Protein AF-A0A3Q3JI58-F1 (afdb_monomer)

Secondary structure (DSSP, 8-state):
----TTSTTTTPPBTTTGGG-SS--B-TTSSBBTTT--BGGGB-----TTTHHHHHHTTTTSTTHHHHHHHHHS--------PPS--------BS-----S-HHHHHHHHHHS-GGG--BTTSHHHHHHHHHHHHS--HHHHHHHHTT--

InterPro domains:
  IPR010442 PET domain [PF06297] (85-145)
  IPR010442 PET domain [PS51303] (75-150)
  IPR047120 Prickle/Espinas/Testin [PTHR24211] (2-141)

Foldseek 3Di:
DDDDCQCQQFAFAFQVCGVQARGAGQDPPDQAGPRPRHGPVRTPGDDDPPVVVVVVVVCCPDPCVVVVVCCVVVDDPPVPDDDDDDDPPPPFDFPDFPPDPDVVVRVVVLVPDDPCLRRTPPGNNVVVVVVVVVVPDPPVVVVVVVVVVD

Structure (mmCIF, N/CA/C/O backbone):
data_AF-A0A3Q3JI58-F1
#
_entry.id   AF-A0A3Q3JI58-F1
#
loop_
_atom_site.group_PDB
_atom_site.id
_atom_site.type_symbol
_atom_site.label_atom_id
_atom_site.label_alt_id
_atom_site.label_comp_id
_atom_site.label_asym_id
_atom_site.label_entity_id
_atom_site.label_seq_id
_atom_site.pdbx_PDB_ins_code
_atom_site.Cartn_x
_atom_site.Cartn_y
_atom_site.Cartn_z
_atom_site.occupancy
_atom_site.B_iso_or_equiv
_atom_site.auth_seq_id
_atom_site.auth_comp_id
_atom_site.auth_asym_id
_atom_site.auth_atom_id
_atom_site.pdbx_PDB_model_num
ATOM 1 N N . GLN A 1 1 ? -7.337 -28.918 21.353 1.00 45.66 1 GLN A N 1
ATOM 2 C CA . GLN A 1 1 ? -8.508 -28.111 20.953 1.00 45.66 1 GLN A CA 1
ATOM 3 C C . GLN A 1 1 ? -8.074 -27.315 19.731 1.00 45.66 1 GLN A C 1
ATOM 5 O O . GLN A 1 1 ? -7.066 -26.631 19.831 1.00 45.66 1 GLN A O 1
ATOM 10 N N . MET A 1 2 ? -8.689 -27.520 18.561 1.00 48.88 2 MET A N 1
ATOM 11 C CA . MET A 1 2 ? -8.368 -26.714 17.377 1.00 48.88 2 MET A CA 1
ATOM 12 C C . MET A 1 2 ? -9.199 -25.441 17.458 1.00 48.88 2 MET A C 1
ATOM 14 O O . MET A 1 2 ? -10.417 -25.516 17.338 1.00 48.88 2 MET A O 1
ATOM 18 N N . THR A 1 3 ? -8.541 -24.317 17.714 1.00 52.19 3 THR A N 1
ATOM 19 C CA . THR A 1 3 ? -9.146 -22.994 17.615 1.00 52.19 3 THR A CA 1
ATOM 20 C C . THR A 1 3 ? -9.308 -22.659 16.132 1.00 52.19 3 THR A C 1
ATOM 22 O O . THR A 1 3 ? -8.345 -22.618 15.366 1.00 52.19 3 THR A O 1
ATOM 25 N N . LEU A 1 4 ? -10.549 -22.516 15.692 1.00 56.12 4 LEU A N 1
ATOM 26 C CA . LEU A 1 4 ? -10.932 -22.010 14.389 1.00 56.12 4 LEU A CA 1
ATOM 27 C C . LEU A 1 4 ? -10.460 -20.552 14.266 1.00 56.12 4 LEU A C 1
ATOM 29 O O . LEU A 1 4 ? -10.591 -19.763 15.190 1.00 56.12 4 LEU A O 1
ATOM 33 N N . GLY A 1 5 ? -9.961 -20.133 13.102 1.00 57.72 5 GLY A N 1
ATOM 34 C CA . GLY A 1 5 ? -9.358 -18.796 12.934 1.00 57.72 5 GLY A CA 1
ATOM 35 C C . GLY A 1 5 ? -10.259 -17.582 13.248 1.00 57.72 5 GLY A C 1
ATOM 36 O O . GLY A 1 5 ? -9.772 -16.457 13.230 1.00 57.72 5 GLY A O 1
ATOM 37 N N . HIS A 1 6 ? -11.553 -17.776 13.534 1.00 58.56 6 HIS A N 1
ATOM 38 C CA . HIS A 1 6 ? -12.481 -16.713 13.941 1.00 58.56 6 HIS A CA 1
ATOM 39 C C . HIS A 1 6 ? -12.452 -16.391 15.442 1.00 58.56 6 HIS A C 1
ATOM 41 O O . HIS A 1 6 ? -12.964 -15.344 15.830 1.00 58.56 6 HIS A O 1
ATOM 47 N N . GLU A 1 7 ? -11.853 -17.241 16.282 1.00 63.66 7 GLU A N 1
ATOM 48 C CA . GLU A 1 7 ? -11.633 -16.924 17.702 1.00 63.66 7 GLU A CA 1
ATOM 49 C C . GLU A 1 7 ? -10.301 -16.197 17.950 1.00 63.66 7 GLU A C 1
ATOM 51 O O . GLU A 1 7 ? -9.992 -15.795 19.072 1.00 63.66 7 GLU A O 1
ATOM 56 N N . PHE A 1 8 ? -9.539 -15.946 16.880 1.00 68.56 8 PHE A N 1
ATOM 57 C CA . PHE A 1 8 ? -8.289 -15.206 16.940 1.00 68.56 8 PHE A CA 1
ATOM 58 C C . PHE A 1 8 ? -8.524 -13.757 17.385 1.00 68.56 8 PHE A C 1
ATOM 60 O O . PHE A 1 8 ? -9.128 -12.950 16.672 1.00 68.56 8 PHE A O 1
ATOM 67 N N . GLY A 1 9 ? -8.028 -13.431 18.579 1.00 72.12 9 GLY A N 1
ATOM 68 C CA . GLY A 1 9 ? -8.183 -12.109 19.177 1.00 72.12 9 GLY A CA 1
ATOM 69 C C . GLY A 1 9 ? -9.590 -11.798 19.677 1.00 72.12 9 GLY A C 1
ATOM 70 O O . GLY A 1 9 ? -9.863 -10.630 19.943 1.00 72.12 9 GLY A O 1
ATOM 71 N N . ALA A 1 10 ? -10.481 -12.792 19.784 1.00 82.69 10 ALA A N 1
ATOM 72 C CA . ALA A 1 10 ? -11.846 -12.576 20.248 1.00 82.69 10 ALA A CA 1
ATOM 73 C C . ALA A 1 10 ? -11.864 -11.893 21.629 1.00 82.69 10 ALA A C 1
ATOM 75 O O . ALA A 1 10 ? -11.158 -12.306 22.546 1.00 82.69 10 ALA A O 1
ATOM 76 N N . GLY A 1 11 ? -12.652 -10.826 21.767 1.00 85.69 11 GLY A N 1
ATOM 77 C CA . GLY A 1 11 ? -12.742 -10.032 22.995 1.00 85.69 11 GLY A CA 1
ATOM 78 C C . GLY A 1 11 ? -11.705 -8.910 23.135 1.00 85.69 11 GLY A C 1
ATOM 79 O O . GLY A 1 11 ? -11.797 -8.132 24.080 1.00 85.69 11 GLY A O 1
ATOM 80 N N . ALA A 1 12 ? -10.759 -8.749 22.199 1.00 88.44 12 ALA A N 1
ATOM 81 C CA . ALA A 1 12 ? -9.760 -7.678 22.281 1.00 88.44 12 ALA A CA 1
ATOM 82 C C . ALA A 1 12 ? -10.390 -6.277 22.206 1.00 88.44 12 ALA A C 1
ATOM 84 O O . ALA A 1 12 ? -11.233 -5.999 21.344 1.00 88.44 12 ALA A O 1
ATOM 85 N N . ALA A 1 13 ? -9.951 -5.370 23.080 1.00 90.06 13 ALA A N 1
ATOM 86 C CA . ALA A 1 13 ? -10.490 -4.018 23.157 1.00 90.06 13 ALA A CA 1
ATOM 87 C C . ALA A 1 13 ? -10.203 -3.227 21.874 1.00 90.06 13 ALA A C 1
ATOM 89 O O . ALA A 1 13 ? -9.110 -3.290 21.307 1.00 90.06 13 ALA A O 1
ATOM 90 N N . CYS A 1 14 ? -11.192 -2.460 21.417 1.00 92.62 14 CYS A N 1
ATOM 91 C CA . CYS A 1 14 ? -11.012 -1.580 20.272 1.00 92.62 14 CYS A CA 1
ATOM 92 C C . CYS A 1 14 ? -10.317 -0.288 20.711 1.00 92.62 14 CYS A C 1
ATOM 94 O O . CYS A 1 14 ? -10.868 0.486 21.492 1.00 92.62 14 CYS A O 1
ATOM 96 N N . LEU A 1 15 ? -9.154 0.007 20.140 1.00 91.06 15 LEU A N 1
ATOM 97 C CA . LEU A 1 15 ? -8.391 1.224 20.419 1.00 91.06 15 LEU A CA 1
ATOM 98 C C . LEU A 1 15 ? -9.084 2.483 19.870 1.00 91.06 15 LEU A C 1
ATOM 100 O O . LEU A 1 15 ? -8.872 3.586 20.374 1.00 91.06 15 LEU A O 1
ATOM 104 N N . LYS A 1 16 ? -9.942 2.322 18.852 1.00 89.94 16 LYS A N 1
ATOM 105 C CA . LYS A 1 16 ? -10.690 3.418 18.215 1.00 89.94 16 LYS A CA 1
ATOM 106 C C . LYS A 1 16 ? -12.053 3.665 18.855 1.00 89.94 16 LYS A C 1
ATOM 108 O O . LYS A 1 16 ? -12.430 4.809 19.095 1.00 89.94 16 LYS A O 1
ATOM 113 N N . CYS A 1 17 ? -12.801 2.592 19.099 1.00 89.56 17 CYS A N 1
ATOM 114 C CA . CYS A 1 17 ? -14.176 2.664 19.585 1.00 89.56 17 CYS A CA 1
ATOM 115 C C . CYS A 1 17 ? -14.281 2.621 21.111 1.00 89.56 17 CYS A C 1
ATOM 117 O O . CYS A 1 17 ? -15.324 3.029 21.623 1.00 89.56 17 CYS A O 1
ATOM 119 N N . LYS A 1 18 ? -13.226 2.172 21.810 1.00 83.31 18 LYS A N 1
ATOM 120 C CA . LYS A 1 18 ? -13.185 1.997 23.268 1.00 83.31 18 LYS A CA 1
ATOM 121 C C . LYS A 1 18 ? -14.460 1.288 23.743 1.00 83.31 18 LYS A C 1
ATOM 123 O O . LYS A 1 18 ? -14.735 0.186 23.279 1.00 83.31 18 LYS A O 1
ATOM 128 N N . ASP A 1 19 ? -15.287 1.969 24.529 1.00 83.94 19 ASP A N 1
ATOM 129 C CA . ASP A 1 19 ? -16.505 1.432 25.148 1.00 83.94 19 ASP A CA 1
ATOM 130 C C . ASP A 1 19 ? -17.655 1.166 24.161 1.00 83.94 19 ASP A C 1
ATOM 132 O O . ASP A 1 19 ? -18.621 0.492 24.501 1.00 83.94 19 ASP A O 1
ATOM 136 N N . LYS A 1 20 ? -17.579 1.665 22.917 1.00 84.81 20 LYS A N 1
ATOM 137 C CA . LYS A 1 20 ? -18.591 1.372 21.881 1.00 84.81 20 LYS A CA 1
ATOM 138 C C . LYS A 1 20 ? -18.405 0.003 21.227 1.00 84.81 20 LYS A C 1
ATOM 140 O O . LYS A 1 20 ? -19.206 -0.376 20.378 1.00 84.81 20 LYS A O 1
ATOM 145 N N . CYS A 1 21 ? -17.317 -0.697 21.536 1.00 89.88 21 CYS A N 1
ATOM 146 C CA . CYS A 1 21 ? -17.046 -2.024 21.016 1.00 89.88 21 CYS A CA 1
ATOM 147 C C . CYS A 1 21 ? -16.925 -3.001 22.177 1.00 89.88 21 CYS A C 1
ATOM 149 O O . CYS A 1 21 ? -15.996 -2.905 22.968 1.00 89.88 21 CYS A O 1
ATOM 151 N N . GLU A 1 22 ? -17.800 -3.997 22.211 1.00 89.00 22 GLU A N 1
ATOM 152 C CA . GLU A 1 22 ? -17.877 -5.019 23.267 1.00 89.00 22 GLU A CA 1
ATOM 153 C C . GLU A 1 22 ? -16.715 -6.037 23.233 1.00 89.00 22 GLU A C 1
ATOM 155 O O . GLU A 1 22 ? -16.733 -7.041 23.937 1.00 89.00 22 GLU A O 1
ATOM 160 N N . GLY A 1 23 ? -15.699 -5.782 22.405 1.00 89.50 23 GLY A N 1
ATOM 161 C CA . GLY A 1 23 ? -14.610 -6.701 22.092 1.00 89.50 23 GLY A CA 1
ATOM 162 C C . GLY A 1 23 ? -14.520 -7.015 20.600 1.00 89.50 23 GLY A C 1
ATOM 163 O O . GLY A 1 23 ? -15.456 -6.796 19.829 1.00 89.50 23 GLY A O 1
ATOM 164 N N . PHE A 1 24 ? -13.349 -7.469 20.167 1.00 89.19 24 PHE A N 1
ATOM 165 C CA . PHE A 1 24 ? -13.127 -7.890 18.791 1.00 89.19 24 PHE A CA 1
ATOM 166 C C . PHE A 1 24 ? -13.889 -9.184 18.504 1.00 89.19 24 PHE A C 1
ATOM 168 O O . PHE A 1 24 ? -13.761 -10.155 19.241 1.00 89.19 24 PHE A O 1
ATOM 175 N N . GLU A 1 25 ? -14.624 -9.225 17.402 1.00 89.38 25 GLU A N 1
ATOM 176 C CA . GLU A 1 25 ? -15.165 -10.461 16.835 1.00 89.38 25 GLU A CA 1
ATOM 177 C C . GLU A 1 25 ? -14.836 -10.448 15.345 1.00 89.38 25 GLU A C 1
ATOM 179 O O . GLU A 1 25 ? -15.323 -9.586 14.607 1.00 89.38 25 GLU A O 1
ATOM 184 N N . LEU A 1 26 ? -13.973 -11.353 14.882 1.00 86.12 26 LEU A N 1
ATOM 185 C CA . LEU A 1 26 ? -13.560 -11.358 13.483 1.00 86.12 26 LEU A CA 1
ATOM 186 C C . LEU A 1 26 ? -14.746 -11.717 12.582 1.00 86.12 26 LEU A C 1
ATOM 188 O O . LEU A 1 26 ? -15.388 -12.756 12.736 1.00 86.12 26 LEU A O 1
ATOM 192 N N . HIS A 1 27 ? -15.020 -10.884 11.582 1.00 87.94 27 HIS A N 1
ATOM 193 C CA . HIS A 1 27 ? -16.031 -11.209 10.588 1.00 87.94 27 HIS A CA 1
ATOM 194 C C . HIS A 1 27 ? -15.609 -12.434 9.763 1.00 87.94 27 HIS A C 1
ATOM 196 O O . HIS A 1 27 ? -14.522 -12.471 9.196 1.00 87.94 27 HIS A O 1
ATOM 202 N N . PHE A 1 28 ? -16.537 -13.373 9.558 1.00 78.94 28 PHE A N 1
ATOM 203 C CA . PHE A 1 28 ? -16.315 -14.633 8.829 1.00 78.94 28 PHE A CA 1
ATOM 204 C C . PHE A 1 28 ? -15.615 -14.524 7.459 1.00 78.94 28 PHE A C 1
ATOM 206 O O . PHE A 1 28 ? -14.965 -15.472 7.033 1.00 78.94 28 PHE A O 1
ATOM 213 N N . TRP A 1 29 ? -15.744 -13.395 6.750 1.00 79.50 29 TRP A N 1
ATOM 214 C CA . TRP A 1 29 ? -15.231 -13.212 5.383 1.00 79.50 29 TRP A CA 1
ATOM 215 C C . TRP A 1 29 ? -14.279 -12.024 5.231 1.00 79.50 29 TRP A C 1
ATOM 217 O O . TRP A 1 29 ? -13.657 -11.865 4.183 1.00 79.50 29 TRP A O 1
ATOM 227 N N . ARG A 1 30 ? -14.187 -11.138 6.227 1.00 82.12 30 ARG A N 1
ATOM 228 C CA . ARG A 1 30 ? -13.445 -9.873 6.124 1.00 82.12 30 ARG A CA 1
ATOM 229 C C . ARG A 1 30 ? -12.570 -9.700 7.359 1.00 82.12 30 ARG A C 1
ATOM 231 O O . ARG A 1 30 ? -12.976 -10.059 8.453 1.00 82.12 30 ARG A O 1
ATOM 238 N N . LYS A 1 31 ? -11.401 -9.072 7.203 1.00 86.00 31 LYS A N 1
ATOM 239 C CA . LYS A 1 31 ? -10.468 -8.782 8.310 1.00 86.00 31 LYS A CA 1
ATOM 240 C C . LYS A 1 31 ? -10.890 -7.564 9.149 1.00 86.00 31 LYS A C 1
ATOM 242 O O . LYS A 1 31 ? -10.114 -6.629 9.326 1.00 86.00 31 LYS A O 1
ATOM 247 N N . ILE A 1 32 ? -12.144 -7.552 9.592 1.00 89.75 32 ILE A N 1
ATOM 248 C CA . ILE A 1 32 ? -12.754 -6.463 10.364 1.00 89.75 32 ILE A CA 1
ATOM 249 C C . ILE A 1 32 ? -13.568 -7.024 11.528 1.00 89.75 32 ILE A C 1
ATOM 251 O O . ILE A 1 32 ? -14.057 -8.152 11.454 1.00 89.75 32 ILE A O 1
ATOM 255 N N . CYS A 1 33 ? -13.758 -6.209 12.560 1.00 91.62 33 CYS A N 1
ATOM 256 C CA . CYS A 1 33 ? -14.616 -6.503 13.695 1.00 91.62 33 CYS A CA 1
ATOM 257 C C . CYS A 1 33 ? -16.095 -6.502 13.283 1.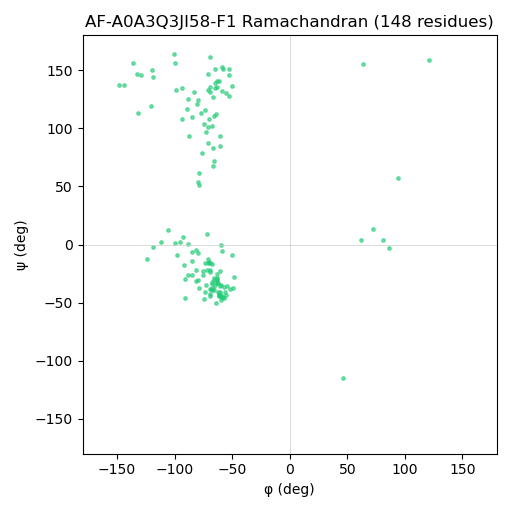00 91.62 33 CYS A C 1
ATOM 259 O O . CYS A 1 33 ? -16.567 -5.598 12.582 1.00 91.62 33 CYS A O 1
ATOM 261 N N . ARG A 1 34 ? -16.863 -7.488 13.738 1.00 91.62 34 ARG A N 1
ATOM 262 C CA . ARG A 1 34 ? -18.302 -7.575 13.501 1.00 91.62 34 ARG A CA 1
ATOM 263 C C . ARG A 1 34 ? -19.063 -6.476 14.247 1.00 91.62 34 ARG A C 1
ATOM 265 O O . ARG A 1 34 ? -19.971 -5.902 13.635 1.00 91.62 34 ARG A O 1
ATOM 272 N N . ASN A 1 35 ? -18.635 -6.147 15.469 1.00 91.25 35 ASN A N 1
ATOM 273 C CA . ASN A 1 35 ? -19.283 -5.208 16.392 1.00 91.25 35 ASN A CA 1
ATOM 274 C C . ASN A 1 35 ? -19.079 -3.745 15.970 1.00 91.25 35 ASN A C 1
ATOM 276 O O . ASN A 1 35 ? -20.044 -2.994 15.898 1.00 91.25 35 ASN A O 1
ATOM 280 N N . CYS A 1 36 ? -17.852 -3.338 15.623 1.00 92.69 36 CYS A N 1
ATOM 281 C CA . CYS A 1 36 ? -17.540 -1.926 15.341 1.00 92.69 36 CYS A CA 1
ATOM 282 C C . CYS A 1 36 ? -17.028 -1.629 13.920 1.00 92.69 36 CYS A C 1
ATOM 284 O O . CYS A 1 36 ? -16.790 -0.472 13.587 1.00 92.69 36 CYS A O 1
ATOM 286 N N . LYS A 1 37 ? -16.853 -2.649 13.066 1.00 91.94 37 LYS A N 1
ATOM 287 C CA . LYS A 1 37 ? -16.280 -2.548 11.701 1.00 91.94 37 LYS A CA 1
ATOM 288 C C . LYS A 1 37 ? -14.833 -2.051 11.625 1.00 91.94 37 LYS A C 1
ATOM 290 O O . LYS A 1 37 ? -14.305 -1.928 10.520 1.00 91.94 37 LYS A O 1
ATOM 295 N N . CYS A 1 38 ? -14.182 -1.832 12.762 1.00 91.75 38 CYS A N 1
ATOM 296 C CA . CYS A 1 38 ? -12.765 -1.516 12.830 1.00 91.75 38 CYS A CA 1
ATOM 297 C C . CYS A 1 38 ? -11.895 -2.673 12.335 1.00 91.75 38 CYS A C 1
ATOM 299 O O . CYS A 1 38 ? -12.273 -3.845 12.406 1.00 91.75 38 CYS A O 1
ATOM 301 N N . GLY A 1 39 ? -10.726 -2.334 11.800 1.00 87.38 39 GLY A N 1
ATOM 302 C CA . GLY A 1 39 ? -9.747 -3.321 11.356 1.00 87.38 39 GLY A CA 1
ATOM 303 C C . GLY A 1 39 ? -9.116 -4.068 12.530 1.00 87.38 39 GLY A C 1
ATOM 304 O O . GLY A 1 39 ? -9.114 -3.586 13.657 1.00 87.38 39 GLY A O 1
ATOM 305 N N . LEU A 1 40 ? -8.514 -5.224 12.254 1.00 84.69 40 LEU A N 1
ATOM 306 C CA . LEU A 1 40 ? -7.777 -6.009 13.254 1.00 84.69 40 LEU A CA 1
ATOM 307 C C . LEU A 1 40 ? -6.678 -5.194 13.966 1.00 84.69 40 LEU A C 1
ATOM 309 O O . LEU A 1 40 ? -6.484 -5.341 15.162 1.00 84.69 40 LEU A O 1
ATOM 313 N N . THR A 1 41 ? -6.008 -4.287 13.249 1.00 83.81 41 THR A N 1
ATOM 314 C CA . THR A 1 41 ? -4.966 -3.390 13.792 1.00 83.81 41 THR A CA 1
ATOM 315 C C . THR A 1 41 ? -5.507 -2.306 14.720 1.00 83.81 41 THR A C 1
ATOM 317 O O . THR A 1 41 ? -4.743 -1.630 15.396 1.00 83.81 41 THR A O 1
ATOM 320 N N . GLU A 1 42 ? -6.818 -2.074 14.699 1.00 89.12 42 GLU A N 1
ATOM 321 C CA . GLU A 1 42 ? -7.494 -1.104 15.561 1.00 89.12 42 GLU A CA 1
ATOM 322 C C . GLU A 1 42 ? -8.004 -1.770 16.849 1.00 89.12 42 GLU A C 1
ATOM 324 O O . GLU A 1 42 ? -8.697 -1.131 17.640 1.00 89.12 42 GLU A O 1
ATOM 329 N N . HIS A 1 43 ? -7.661 -3.042 17.059 1.00 89.81 43 HIS A N 1
ATOM 330 C CA . HIS A 1 43 ? -7.894 -3.797 18.279 1.00 89.81 43 HIS A CA 1
ATOM 331 C C . HIS A 1 43 ? -6.569 -4.269 18.872 1.00 89.81 43 HIS A C 1
ATOM 333 O O . HIS A 1 43 ? -5.615 -4.539 18.144 1.00 89.81 43 HIS A O 1
ATOM 339 N N . ASP A 1 44 ? -6.529 -4.398 20.194 1.00 87.19 44 ASP A N 1
ATOM 340 C CA . ASP A 1 4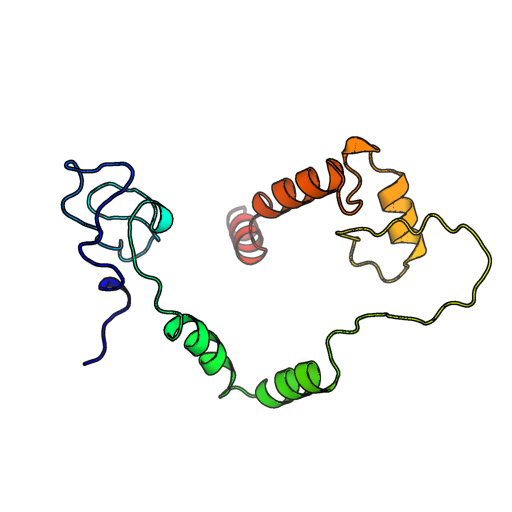4 ? -5.359 -4.884 20.929 1.00 87.19 44 ASP A CA 1
ATOM 341 C C . ASP A 1 44 ? -5.248 -6.419 20.866 1.00 87.19 44 ASP A C 1
ATOM 343 O O . ASP A 1 44 ? -5.395 -7.132 21.858 1.00 87.19 44 ASP A O 1
ATOM 347 N N . VAL A 1 45 ? -5.105 -6.955 19.650 1.00 82.50 45 VAL A N 1
ATOM 348 C CA . VAL A 1 45 ? -4.982 -8.397 19.417 1.00 82.50 45 VAL A CA 1
ATOM 349 C C . VAL A 1 45 ? -3.513 -8.802 19.477 1.00 82.50 45 VAL A C 1
ATOM 351 O O . VAL A 1 45 ? -2.715 -8.413 18.623 1.00 82.50 45 VAL A O 1
ATOM 354 N N . ALA A 1 46 ? -3.167 -9.649 20.447 1.00 70.94 46 ALA A N 1
ATOM 355 C CA . ALA A 1 46 ? -1.846 -10.255 20.542 1.00 70.94 46 ALA A CA 1
ATOM 356 C C . ALA A 1 46 ? -1.617 -11.235 19.376 1.00 70.94 46 ALA A C 1
ATOM 358 O O . ALA A 1 46 ? -2.117 -12.360 19.372 1.00 70.94 46 ALA A O 1
ATOM 359 N N . MET A 1 47 ? -0.852 -10.804 18.372 1.00 60.03 4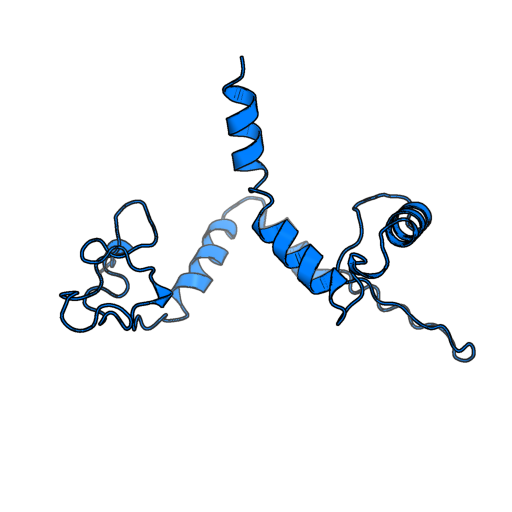7 MET A N 1
ATOM 360 C CA . MET A 1 47 ? -0.430 -11.663 17.266 1.00 60.03 47 MET A CA 1
ATOM 361 C C . MET A 1 47 ? 0.636 -12.642 17.765 1.00 60.03 47 MET A C 1
ATOM 363 O O . MET A 1 47 ? 1.813 -12.289 17.849 1.00 60.03 47 MET A O 1
ATOM 367 N N . ASN A 1 48 ? 0.252 -13.870 18.121 1.00 56.03 48 ASN A N 1
ATOM 368 C CA . ASN A 1 48 ? 1.233 -14.886 18.489 1.00 56.03 48 ASN A CA 1
ATOM 369 C C . ASN A 1 48 ? 1.888 -15.441 17.210 1.00 56.03 48 ASN A C 1
ATOM 371 O O . ASN A 1 48 ? 1.239 -16.081 16.387 1.00 56.03 48 ASN A O 1
ATOM 375 N N . SER A 1 49 ? 3.185 -15.172 17.035 1.00 54.69 49 SER A N 1
ATOM 376 C CA . SER A 1 49 ? 3.974 -15.380 15.800 1.00 54.69 49 SER A CA 1
ATOM 377 C C . SER A 1 49 ? 4.065 -16.820 15.252 1.00 54.69 49 SER A C 1
ATOM 379 O O . SER A 1 49 ? 4.757 -17.068 14.261 1.00 54.69 49 SER A O 1
ATOM 381 N N . GLU A 1 50 ? 3.442 -17.800 15.906 1.00 51.81 50 GLU A N 1
ATOM 382 C CA . GLU A 1 50 ? 3.570 -19.217 15.557 1.00 51.81 50 GLU A CA 1
ATOM 383 C C . GLU A 1 50 ? 2.601 -19.667 14.456 1.00 51.81 50 GLU A C 1
ATOM 385 O O . GLU A 1 50 ? 2.934 -20.573 13.690 1.00 51.81 50 GLU A O 1
ATOM 390 N N . GLU A 1 51 ? 1.448 -19.011 14.295 1.00 51.22 51 GLU A N 1
ATOM 391 C CA . GLU A 1 51 ? 0.465 -19.391 13.268 1.00 51.22 51 GLU A CA 1
ATOM 392 C C . GLU A 1 51 ? 0.833 -18.883 11.864 1.00 51.22 51 GLU A C 1
ATOM 394 O O . GLU A 1 51 ? 0.617 -19.599 10.881 1.00 51.22 51 GLU A O 1
ATOM 399 N N . ASP A 1 52 ? 1.522 -17.741 11.751 1.00 51.41 52 ASP A N 1
ATOM 400 C CA . ASP A 1 52 ? 2.058 -17.243 10.471 1.00 51.41 52 ASP A CA 1
ATOM 401 C C . ASP A 1 52 ? 3.116 -18.189 9.876 1.00 51.41 52 ASP A C 1
ATOM 403 O O . ASP A 1 52 ? 3.241 -18.328 8.655 1.00 51.41 52 ASP A O 1
ATOM 407 N N . LYS A 1 53 ? 3.841 -18.926 10.730 1.00 49.34 53 LYS A N 1
ATOM 408 C CA . LYS A 1 53 ? 4.814 -19.944 10.298 1.00 49.34 53 LYS A CA 1
ATOM 409 C C . LYS A 1 53 ? 4.132 -21.163 9.669 1.00 49.34 53 LYS A C 1
ATOM 411 O O . LYS A 1 53 ? 4.754 -21.877 8.883 1.00 49.34 53 LYS A O 1
ATOM 416 N N . LYS A 1 54 ? 2.850 -21.401 9.965 1.00 47.47 54 LYS A N 1
ATOM 417 C CA . LYS A 1 54 ? 2.098 -22.568 9.482 1.00 47.47 54 LYS A CA 1
ATOM 418 C C . LYS A 1 54 ? 1.565 -22.391 8.058 1.00 47.47 54 LYS A C 1
ATOM 420 O O . LYS A 1 54 ? 1.388 -23.387 7.361 1.00 47.47 54 LYS A O 1
ATOM 425 N N . VAL A 1 55 ? 1.422 -21.153 7.572 1.00 50.81 55 VAL A N 1
ATOM 426 C CA . VAL A 1 55 ? 1.168 -20.880 6.141 1.00 50.81 55 VAL A CA 1
ATOM 427 C C . VAL A 1 55 ? 2.347 -21.348 5.278 1.00 50.81 55 VAL A C 1
ATOM 429 O O . VAL A 1 55 ? 2.142 -21.834 4.168 1.00 50.81 55 VAL A O 1
ATOM 432 N N . GLY A 1 56 ? 3.574 -21.297 5.811 1.00 49.72 56 GLY A N 1
ATOM 433 C CA . GLY A 1 56 ? 4.760 -21.855 5.155 1.00 49.72 56 GLY A CA 1
ATOM 434 C C . GLY A 1 56 ? 4.729 -23.382 5.015 1.00 49.72 56 GLY A C 1
ATOM 435 O O . GLY A 1 56 ? 5.255 -23.907 4.036 1.00 49.72 56 GLY A O 1
ATOM 436 N N . LYS A 1 57 ? 4.052 -24.083 5.936 1.00 48.94 57 LYS A N 1
ATOM 437 C CA . LYS A 1 57 ? 3.932 -25.548 5.926 1.00 48.94 57 LYS A CA 1
ATOM 438 C C . LYS A 1 57 ? 2.954 -26.093 4.892 1.00 48.94 57 LYS A C 1
ATOM 440 O O . LYS A 1 57 ? 3.112 -27.227 4.464 1.00 48.94 57 LYS A O 1
ATOM 445 N N . LEU A 1 58 ? 1.984 -25.301 4.431 1.00 51.69 58 LEU A N 1
ATOM 446 C CA . LEU A 1 58 ? 1.016 -25.769 3.429 1.00 51.69 58 LEU A CA 1
ATOM 447 C C . LEU A 1 58 ? 1.662 -26.028 2.051 1.00 51.69 58 LEU A C 1
ATOM 449 O O . LEU A 1 58 ? 1.087 -26.707 1.205 1.00 51.69 58 LEU A O 1
ATOM 453 N N . PHE A 1 59 ? 2.870 -25.503 1.828 1.00 49.38 59 PHE A N 1
ATOM 454 C CA . PHE A 1 59 ? 3.645 -25.716 0.606 1.00 49.38 59 PHE A CA 1
ATOM 455 C C . PHE A 1 59 ? 4.701 -26.827 0.737 1.00 49.38 59 PHE A C 1
ATOM 457 O O . PHE A 1 59 ? 5.273 -27.213 -0.284 1.00 49.38 59 PHE A O 1
ATOM 464 N N . GLU A 1 60 ? 4.947 -27.356 1.945 1.00 53.59 60 GLU A N 1
ATOM 465 C CA . GLU A 1 60 ? 5.969 -28.387 2.213 1.00 53.59 60 GLU A CA 1
ATOM 466 C C . GLU A 1 60 ? 5.586 -29.771 1.662 1.00 53.59 60 GLU A C 1
ATOM 468 O O . GLU A 1 60 ? 6.473 -30.570 1.354 1.00 53.59 60 GLU A O 1
ATOM 473 N N . ASP A 1 61 ? 4.292 -30.022 1.443 1.00 51.88 61 ASP A N 1
ATOM 474 C CA . ASP A 1 61 ? 3.778 -31.341 1.037 1.00 51.88 61 ASP A CA 1
ATOM 475 C C . ASP A 1 61 ? 3.498 -31.434 -0.475 1.00 51.88 61 ASP A C 1
ATOM 477 O O . ASP A 1 61 ? 3.030 -32.449 -0.991 1.00 51.88 61 ASP A O 1
ATOM 481 N N . THR A 1 62 ? 3.776 -30.362 -1.220 1.00 60.69 62 THR A N 1
ATOM 482 C CA . THR A 1 62 ? 3.546 -30.310 -2.668 1.00 60.69 62 THR A CA 1
ATOM 483 C C . THR A 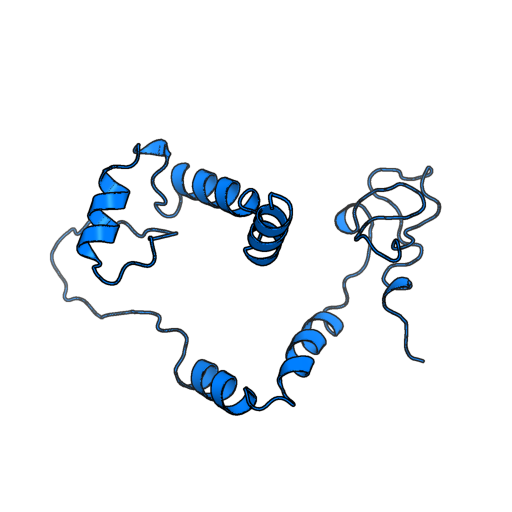1 62 ? 4.841 -30.567 -3.436 1.00 60.69 62 THR A C 1
ATOM 485 O O . THR A 1 62 ? 5.934 -30.284 -2.961 1.00 60.69 62 THR A O 1
ATOM 488 N N . LYS A 1 63 ? 4.755 -31.036 -4.687 1.00 57.84 63 LYS A N 1
ATOM 489 C CA . LYS A 1 63 ? 5.901 -31.261 -5.607 1.00 57.84 63 LYS A CA 1
ATOM 490 C C . LYS A 1 63 ? 6.891 -30.082 -5.759 1.00 57.84 63 LYS A C 1
ATOM 492 O O . LYS A 1 63 ? 7.941 -30.232 -6.380 1.00 57.84 63 LYS A O 1
ATOM 497 N N . TYR A 1 64 ? 6.561 -28.914 -5.210 1.00 55.75 64 TYR A N 1
ATOM 498 C CA . TYR A 1 64 ? 7.365 -27.699 -5.194 1.00 55.75 64 TYR A CA 1
ATOM 499 C C . TYR A 1 64 ? 8.381 -27.645 -4.040 1.00 55.75 64 TYR A C 1
ATOM 501 O O . TYR A 1 64 ? 9.246 -26.774 -4.063 1.00 55.75 64 TYR A O 1
ATOM 509 N N . THR A 1 65 ? 8.379 -28.590 -3.091 1.00 61.84 65 THR A N 1
ATOM 510 C CA . THR A 1 65 ? 9.344 -28.635 -1.970 1.00 61.84 65 THR A CA 1
ATOM 511 C C . THR A 1 65 ? 10.791 -28.653 -2.449 1.00 61.84 65 THR A C 1
ATOM 513 O O . THR A 1 65 ? 11.629 -27.918 -1.931 1.00 61.84 65 THR A O 1
ATOM 516 N N . ARG A 1 66 ? 11.090 -29.403 -3.520 1.00 59.56 66 ARG A N 1
ATOM 517 C CA . ARG A 1 66 ? 12.424 -29.412 -4.146 1.00 59.56 66 ARG A CA 1
ATOM 518 C C . ARG A 1 66 ? 12.770 -28.070 -4.811 1.00 59.56 66 ARG A C 1
ATOM 520 O O . ARG A 1 66 ? 13.936 -27.685 -4.822 1.00 59.56 66 ARG A O 1
ATOM 527 N N . LEU A 1 67 ? 11.779 -27.356 -5.351 1.00 60.75 67 LEU A N 1
ATOM 528 C CA . LEU A 1 67 ? 11.969 -26.044 -5.986 1.00 60.75 67 LEU A CA 1
ATOM 529 C C . LEU A 1 67 ? 12.217 -24.951 -4.943 1.00 60.75 67 LEU A C 1
ATOM 531 O O . LEU A 1 67 ? 13.109 -24.128 -5.123 1.00 60.75 67 LEU A O 1
ATOM 535 N N . ILE A 1 68 ? 11.488 -24.984 -3.826 1.00 62.19 68 ILE A N 1
ATOM 536 C CA . ILE A 1 68 ? 11.705 -24.067 -2.703 1.00 62.19 68 ILE A CA 1
ATOM 537 C C . ILE A 1 68 ? 13.035 -24.369 -2.007 1.00 62.19 68 ILE A C 1
ATOM 539 O O . ILE A 1 68 ? 13.747 -23.436 -1.650 1.00 62.19 68 ILE A O 1
ATOM 543 N N . ALA A 1 69 ? 13.410 -25.644 -1.859 1.00 59.53 69 ALA A N 1
ATOM 544 C CA . ALA A 1 69 ? 14.730 -26.017 -1.358 1.00 59.53 69 ALA A CA 1
ATOM 545 C C . ALA A 1 69 ? 15.837 -25.456 -2.262 1.00 59.53 69 ALA A C 1
ATOM 547 O O . ALA A 1 69 ? 16.708 -24.766 -1.750 1.00 59.53 69 ALA A O 1
ATOM 548 N N . LYS A 1 70 ? 15.748 -25.620 -3.593 1.00 57.50 70 LYS A N 1
ATOM 549 C CA . LYS A 1 70 ? 16.698 -24.995 -4.531 1.00 57.50 70 LYS A CA 1
ATOM 550 C C . LYS A 1 70 ? 16.756 -23.471 -4.399 1.00 57.50 70 LYS A C 1
ATOM 552 O O . LYS A 1 70 ? 17.843 -22.931 -4.280 1.00 57.50 70 LYS A O 1
ATOM 557 N N . LEU A 1 71 ? 15.616 -22.780 -4.323 1.00 59.12 71 LEU A N 1
ATOM 558 C CA . LEU A 1 71 ? 15.583 -21.320 -4.129 1.00 59.12 71 LEU A CA 1
ATOM 559 C C . LEU A 1 71 ? 16.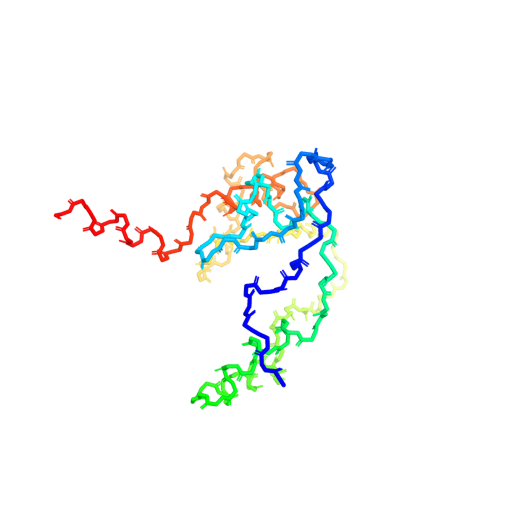192 -20.867 -2.790 1.00 59.12 71 LEU A C 1
ATOM 561 O O . LEU A 1 71 ? 16.715 -19.761 -2.697 1.00 59.12 71 LEU A O 1
ATOM 565 N N . LYS A 1 72 ? 16.124 -21.705 -1.749 1.00 56.88 72 LYS A N 1
ATOM 566 C CA . LYS A 1 72 ? 16.750 -21.439 -0.445 1.00 56.88 72 LYS A CA 1
ATOM 567 C C . LYS A 1 72 ? 18.243 -21.790 -0.426 1.00 56.88 72 LYS A C 1
ATOM 569 O O . LYS A 1 72 ? 18.987 -21.131 0.290 1.00 56.88 72 LYS A O 1
ATOM 574 N N . THR A 1 73 ? 18.680 -22.796 -1.187 1.00 56.50 73 THR A N 1
ATOM 575 C CA . THR A 1 73 ? 20.094 -23.201 -1.299 1.00 56.50 73 THR A CA 1
ATOM 576 C C . THR A 1 73 ? 20.884 -22.287 -2.234 1.00 56.50 73 THR A C 1
ATOM 578 O O . THR A 1 73 ? 22.024 -21.959 -1.927 1.00 56.50 73 THR A O 1
ATOM 581 N N . ASP A 1 74 ? 20.269 -21.823 -3.323 1.00 51.97 74 ASP A N 1
ATOM 582 C CA . ASP A 1 74 ? 20.917 -20.952 -4.314 1.00 51.97 74 ASP A CA 1
ATOM 583 C C . ASP A 1 74 ? 20.935 -19.474 -3.885 1.00 51.97 74 ASP A C 1
ATOM 585 O O . ASP A 1 74 ? 21.539 -18.636 -4.554 1.00 51.97 74 ASP A O 1
ATOM 589 N N . GLY A 1 75 ? 20.301 -19.150 -2.752 1.00 44.19 75 GLY A N 1
ATOM 590 C CA . GLY A 1 75 ? 20.093 -17.777 -2.319 1.00 44.19 75 GLY A CA 1
ATOM 591 C C . GLY A 1 75 ? 19.196 -17.005 -3.293 1.00 44.19 75 GLY A C 1
ATOM 592 O O . GLY A 1 75 ? 19.083 -17.283 -4.486 1.00 44.19 75 GLY A O 1
ATOM 593 N N . ILE A 1 76 ? 18.539 -15.966 -2.791 1.00 44.16 76 ILE A N 1
ATOM 594 C CA . ILE A 1 76 ? 18.096 -14.893 -3.684 1.00 44.16 76 ILE A CA 1
ATOM 595 C C . ILE A 1 76 ? 19.381 -14.360 -4.332 1.00 44.16 76 ILE A C 1
ATOM 597 O O . ILE A 1 76 ? 20.321 -14.105 -3.577 1.00 44.16 76 ILE A O 1
ATOM 601 N N . PRO A 1 77 ? 19.473 -14.172 -5.663 1.00 43.84 77 PRO A N 1
ATOM 602 C CA . PRO A 1 77 ? 20.626 -13.518 -6.260 1.00 43.84 77 PRO A CA 1
ATOM 603 C C . PRO A 1 77 ? 20.644 -12.053 -5.808 1.00 43.84 77 PRO A C 1
ATOM 605 O O . PRO A 1 77 ? 20.192 -11.143 -6.504 1.00 43.84 77 PRO A O 1
ATOM 608 N N . THR A 1 78 ? 21.182 -11.807 -4.617 1.00 43.03 78 THR A N 1
ATOM 609 C CA . THR A 1 78 ? 21.879 -10.578 -4.293 1.00 43.03 78 THR A CA 1
ATOM 610 C C . THR A 1 78 ? 23.042 -10.527 -5.269 1.00 43.03 78 THR A C 1
ATOM 612 O O . THR A 1 78 ? 24.090 -11.127 -5.056 1.00 43.03 78 THR A O 1
ATOM 615 N N . ASN A 1 79 ? 22.826 -9.852 -6.399 1.00 49.16 79 ASN A N 1
ATOM 616 C CA . ASN A 1 79 ? 23.885 -9.491 -7.333 1.00 49.16 79 ASN A CA 1
ATOM 617 C C . ASN A 1 79 ? 24.823 -8.490 -6.634 1.00 49.16 79 ASN A C 1
ATOM 619 O O . ASN A 1 79 ? 24.803 -7.297 -6.920 1.00 49.16 79 ASN A O 1
ATOM 623 N N . LEU A 1 80 ? 25.611 -8.974 -5.676 1.00 43.75 80 LEU A N 1
ATOM 624 C CA . LEU A 1 80 ? 26.791 -8.308 -5.160 1.00 43.75 80 LEU A CA 1
ATOM 625 C C . LEU A 1 80 ? 27.935 -8.737 -6.070 1.00 43.75 80 LEU A C 1
ATOM 627 O O . LEU A 1 80 ? 28.531 -9.795 -5.895 1.00 43.75 80 LEU A O 1
ATOM 631 N N . VAL A 1 81 ? 28.199 -7.927 -7.088 1.00 42.50 81 VAL A N 1
ATOM 632 C CA . VAL A 1 81 ? 29.434 -8.042 -7.863 1.00 42.50 81 VAL A CA 1
ATOM 633 C C . VAL A 1 81 ? 30.479 -7.167 -7.167 1.00 42.50 81 VAL A C 1
ATOM 635 O O . VAL A 1 81 ? 30.214 -5.977 -6.979 1.00 42.50 81 VAL A O 1
ATOM 638 N N . PRO A 1 82 ? 31.658 -7.694 -6.784 1.00 44.97 82 PRO A N 1
ATOM 639 C CA . PRO A 1 82 ? 32.784 -6.858 -6.389 1.00 44.97 82 PRO A CA 1
ATOM 640 C C . PRO A 1 82 ? 33.255 -6.067 -7.614 1.00 44.97 82 PRO A C 1
ATOM 642 O O . PRO A 1 82 ? 33.775 -6.645 -8.567 1.00 44.97 82 PRO A O 1
ATOM 645 N N . VAL A 1 83 ? 33.037 -4.751 -7.618 1.00 40.25 83 VAL A N 1
ATOM 646 C CA . VAL A 1 83 ? 33.547 -3.857 -8.667 1.00 40.25 83 VAL A CA 1
ATOM 647 C C . VAL A 1 83 ? 34.833 -3.185 -8.160 1.00 40.25 83 VAL A C 1
ATOM 649 O O . VAL A 1 83 ? 34.849 -2.721 -7.015 1.00 40.25 83 VAL A O 1
ATOM 652 N N . PRO A 1 84 ? 35.915 -3.158 -8.966 1.00 42.88 84 PRO A N 1
ATOM 653 C CA . PRO A 1 84 ? 37.178 -2.514 -8.618 1.00 42.88 84 PRO A CA 1
ATOM 654 C C . PRO A 1 84 ? 37.024 -1.025 -8.300 1.00 42.88 84 PRO A C 1
ATOM 656 O O . PRO A 1 84 ? 36.135 -0.342 -8.807 1.00 42.88 84 PRO A O 1
ATOM 659 N N . LYS A 1 85 ? 37.927 -0.556 -7.440 1.00 47.09 85 LYS A N 1
ATOM 660 C CA . LYS A 1 85 ? 38.056 0.823 -6.974 1.00 47.09 85 LYS A CA 1
ATOM 661 C C . LYS A 1 85 ? 38.286 1.785 -8.154 1.00 47.09 85 LYS A C 1
ATOM 663 O O . LYS A 1 85 ? 38.856 1.397 -9.168 1.00 47.09 85 LYS A O 1
ATOM 668 N N . ASP A 1 86 ? 37.864 3.033 -7.943 1.00 45.28 86 ASP A N 1
ATOM 669 C CA . ASP A 1 86 ? 38.277 4.239 -8.680 1.00 45.28 86 ASP A CA 1
ATOM 670 C C . ASP A 1 86 ? 37.427 4.700 -9.876 1.00 45.28 86 ASP A C 1
ATOM 672 O O . ASP A 1 86 ? 37.938 4.968 -10.955 1.00 45.28 86 ASP A O 1
ATOM 676 N N . VAL A 1 87 ? 36.131 4.946 -9.644 1.00 41.03 87 VAL A N 1
ATOM 677 C CA . VAL A 1 87 ? 35.415 6.090 -10.252 1.00 41.03 87 VAL A CA 1
ATOM 678 C C . VAL A 1 87 ? 34.341 6.554 -9.255 1.00 41.03 87 VAL A C 1
ATOM 680 O O . VAL A 1 87 ? 33.669 5.684 -8.696 1.00 41.03 87 VAL A O 1
ATOM 683 N N . PRO A 1 88 ? 34.110 7.864 -9.013 1.00 43.59 88 PRO A N 1
ATOM 684 C CA . PRO A 1 88 ? 32.942 8.355 -8.273 1.00 43.59 88 PRO A CA 1
ATOM 685 C C . PRO A 1 88 ? 31.642 8.092 -9.051 1.00 43.59 88 PRO A C 1
ATOM 687 O O . PRO A 1 88 ? 30.973 8.996 -9.552 1.00 43.59 88 PRO A O 1
ATOM 690 N N . LEU A 1 89 ? 31.287 6.818 -9.198 1.00 43.00 89 LEU A N 1
ATOM 691 C CA . LEU A 1 89 ? 30.016 6.386 -9.729 1.00 43.00 89 LEU A CA 1
ATOM 692 C C . LEU A 1 89 ? 28.984 6.749 -8.667 1.00 43.00 89 LEU A C 1
ATOM 694 O O . LEU A 1 89 ? 28.930 6.129 -7.606 1.00 43.00 89 LEU A O 1
ATOM 698 N N . LYS A 1 90 ? 28.169 7.769 -8.941 1.00 47.72 90 LYS A N 1
ATOM 699 C CA . LYS A 1 90 ? 26.894 7.958 -8.245 1.00 47.72 90 LYS A CA 1
ATOM 700 C C . LYS A 1 90 ? 26.061 6.709 -8.538 1.00 47.72 90 LYS A C 1
ATOM 702 O O . LYS A 1 90 ? 25.331 6.663 -9.523 1.00 47.72 90 LYS A O 1
ATOM 707 N N . SER A 1 91 ? 26.254 5.657 -7.753 1.00 59.91 91 SER A N 1
ATOM 708 C CA . SER A 1 91 ? 25.509 4.412 -7.836 1.00 59.91 91 SER A CA 1
ATOM 709 C C . SER A 1 91 ? 24.098 4.704 -7.339 1.00 59.91 91 SER A C 1
ATOM 711 O O . SER A 1 91 ? 23.782 4.632 -6.156 1.00 59.91 91 SER A O 1
ATOM 713 N N . VAL A 1 92 ? 23.248 5.145 -8.264 1.00 68.62 92 VAL A N 1
ATOM 714 C CA . VAL A 1 92 ? 21.835 5.374 -7.987 1.00 68.62 92 VAL A CA 1
ATOM 715 C C . VAL A 1 92 ? 21.167 4.008 -7.890 1.00 68.62 92 VAL A C 1
ATOM 717 O O . VAL A 1 92 ? 20.944 3.335 -8.896 1.00 68.62 92 VAL A O 1
ATOM 720 N N . THR A 1 93 ? 20.879 3.581 -6.665 1.00 84.25 93 THR A N 1
ATOM 721 C CA . THR A 1 93 ? 20.129 2.351 -6.401 1.00 84.25 93 THR A CA 1
ATOM 722 C C . THR A 1 93 ? 18.639 2.619 -6.594 1.00 84.25 93 THR A C 1
ATOM 724 O O . THR A 1 93 ? 18.076 3.522 -5.973 1.00 84.25 93 THR A O 1
ATOM 727 N N . TYR A 1 94 ? 17.995 1.835 -7.459 1.00 84.19 94 TYR A N 1
ATOM 728 C CA . TYR A 1 94 ? 16.549 1.883 -7.670 1.00 84.19 94 TYR A CA 1
ATOM 729 C C . TYR A 1 94 ? 15.843 0.855 -6.777 1.00 84.19 94 TYR A C 1
ATOM 731 O O . TYR A 1 94 ? 16.250 -0.303 -6.729 1.00 84.19 94 TYR A O 1
ATOM 739 N N . GLU A 1 95 ? 14.760 1.259 -6.113 1.00 85.50 95 GLU A N 1
ATOM 740 C CA . GLU A 1 95 ? 13.908 0.373 -5.302 1.00 85.50 95 GLU A CA 1
ATOM 741 C C . GLU A 1 95 ? 13.016 -0.516 -6.186 1.00 85.50 95 GLU A C 1
ATOM 743 O O . GLU A 1 95 ? 12.635 -1.618 -5.798 1.00 85.50 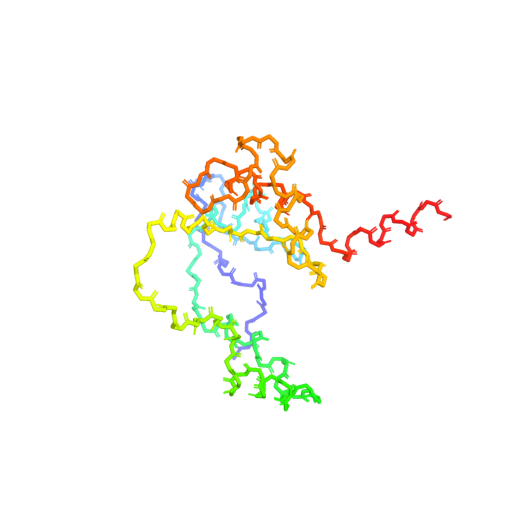95 GLU A O 1
ATOM 748 N N . TRP A 1 96 ? 12.703 -0.065 -7.404 1.00 87.75 96 TRP A N 1
ATOM 749 C CA . TRP A 1 96 ? 11.951 -0.841 -8.386 1.00 87.75 96 TRP A CA 1
ATOM 750 C C . TRP A 1 96 ? 12.461 -0.576 -9.802 1.00 87.75 96 TRP A C 1
ATOM 752 O O . TRP A 1 96 ? 12.663 0.574 -10.192 1.00 87.75 96 TRP A O 1
ATOM 762 N N . ALA A 1 97 ? 12.593 -1.639 -10.593 1.00 87.12 97 ALA A N 1
ATOM 763 C CA . ALA A 1 97 ? 12.880 -1.574 -12.020 1.00 87.12 97 ALA A CA 1
ATOM 764 C C . ALA A 1 97 ? 11.862 -2.430 -12.792 1.00 87.12 97 ALA A C 1
ATOM 766 O O . ALA A 1 97 ? 11.415 -3.459 -12.275 1.00 87.12 97 ALA A O 1
ATOM 767 N N . PRO A 1 98 ? 11.475 -2.028 -14.014 1.00 85.19 98 PRO A N 1
ATOM 768 C CA . PRO A 1 98 ? 10.572 -2.824 -14.831 1.00 85.19 98 PRO A CA 1
ATOM 769 C C . PRO A 1 98 ? 11.200 -4.192 -15.156 1.00 85.19 98 PRO A C 1
ATOM 771 O O . PRO A 1 98 ? 12.401 -4.256 -15.440 1.00 85.19 98 PRO A O 1
ATOM 774 N N . PRO A 1 99 ? 10.410 -5.284 -15.149 1.00 83.25 99 PRO A N 1
ATOM 775 C CA . PRO A 1 99 ? 10.898 -6.619 -15.476 1.00 83.25 99 PRO A CA 1
ATOM 776 C C . PRO A 1 99 ? 11.078 -6.747 -16.994 1.00 83.25 99 PRO A C 1
ATOM 778 O O . PRO A 1 99 ? 10.237 -7.296 -17.699 1.00 83.25 99 PRO A O 1
ATOM 781 N N . VAL A 1 100 ? 12.172 -6.195 -17.516 1.00 85.69 100 VAL A N 1
ATOM 782 C CA . VAL A 1 100 ? 12.563 -6.304 -18.926 1.00 85.69 100 VAL A CA 1
ATOM 783 C C . VAL A 1 100 ? 13.911 -7.007 -19.039 1.00 85.69 100 VAL A C 1
ATOM 785 O O . VAL A 1 100 ? 14.800 -6.805 -18.214 1.00 85.69 100 VAL A O 1
ATOM 788 N N . ALA A 1 101 ? 14.084 -7.822 -20.081 1.00 82.75 101 ALA A N 1
ATOM 789 C CA . ALA A 1 101 ? 15.328 -8.563 -20.304 1.00 82.75 101 ALA A CA 1
ATOM 790 C C . ALA A 1 101 ? 16.536 -7.634 -20.535 1.00 82.75 101 ALA A C 1
ATOM 792 O O . ALA A 1 101 ? 17.657 -7.941 -20.134 1.00 82.75 101 ALA A O 1
ATOM 793 N N . ASN A 1 102 ? 16.310 -6.472 -21.158 1.00 87.31 102 ASN A N 1
ATOM 794 C CA . ASN A 1 102 ? 17.358 -5.498 -21.435 1.00 87.31 102 ASN A CA 1
ATOM 795 C C . ASN A 1 102 ? 17.459 -4.448 -20.316 1.00 87.31 102 ASN A C 1
ATOM 797 O O . ASN A 1 102 ? 16.636 -3.538 -20.218 1.00 87.31 102 ASN A O 1
ATOM 801 N N . LYS A 1 103 ? 18.525 -4.526 -19.513 1.00 81.88 103 LYS A N 1
ATOM 802 C CA . LYS A 1 103 ? 18.787 -3.585 -18.410 1.00 81.88 103 LYS A CA 1
ATOM 803 C C . LYS A 1 103 ? 18.932 -2.131 -18.874 1.00 81.88 103 LYS A C 1
ATOM 805 O O . LYS A 1 103 ? 18.480 -1.231 -18.175 1.00 81.88 103 LYS A O 1
ATOM 810 N N . HIS A 1 104 ? 19.495 -1.888 -20.058 1.00 86.38 104 HIS A N 1
ATOM 811 C CA . HIS A 1 104 ? 19.622 -0.528 -20.599 1.00 86.38 104 HIS A CA 1
ATOM 812 C C . HIS A 1 104 ? 18.252 0.088 -20.882 1.00 86.38 104 HIS A C 1
ATOM 814 O O . HIS A 1 104 ? 18.049 1.279 -20.660 1.00 86.38 104 HIS A O 1
ATOM 820 N N . LEU A 1 105 ? 17.291 -0.735 -21.313 1.00 87.69 105 LEU A N 1
ATOM 821 C CA . LEU A 1 105 ? 15.916 -0.299 -21.523 1.00 87.69 105 LEU A CA 1
ATOM 822 C C . LEU A 1 105 ? 15.237 0.061 -20.195 1.00 87.69 105 LEU A C 1
ATOM 824 O O . LEU A 1 105 ? 14.536 1.066 -20.127 1.00 87.69 105 LEU A O 1
ATOM 828 N N . ALA A 1 106 ? 15.490 -0.710 -19.131 1.00 86.88 106 ALA A N 1
ATOM 829 C CA . ALA A 1 106 ? 14.990 -0.395 -17.793 1.00 86.88 106 ALA A CA 1
ATOM 830 C C . ALA A 1 106 ? 15.524 0.953 -17.283 1.00 86.88 106 ALA A C 1
ATOM 832 O O . ALA A 1 106 ? 14.756 1.762 -16.768 1.00 86.88 106 ALA A O 1
ATOM 833 N N . VAL A 1 107 ? 16.821 1.215 -17.473 1.00 88.50 107 VAL A N 1
ATOM 834 C CA . VAL A 1 107 ? 17.447 2.488 -17.085 1.00 88.50 107 VAL A CA 1
ATOM 835 C C . VAL A 1 107 ? 16.861 3.649 -17.888 1.00 88.50 107 VAL A C 1
ATOM 837 O O . VAL A 1 107 ? 16.379 4.609 -17.293 1.00 88.50 107 VAL A O 1
ATOM 840 N N . ARG A 1 108 ? 16.804 3.532 -19.223 1.00 90.06 108 ARG A N 1
ATOM 841 C CA . ARG A 1 108 ? 16.198 4.550 -20.099 1.00 90.06 108 ARG A CA 1
ATOM 842 C C . ARG A 1 108 ? 14.759 4.869 -19.713 1.00 90.06 108 ARG A C 1
ATOM 844 O O . ARG A 1 108 ? 14.379 6.032 -19.669 1.00 90.06 108 ARG A O 1
ATOM 851 N N . TYR A 1 109 ? 13.964 3.849 -19.410 1.00 89.06 109 TYR A N 1
ATOM 852 C CA . TYR A 1 109 ? 12.591 4.037 -18.956 1.00 89.0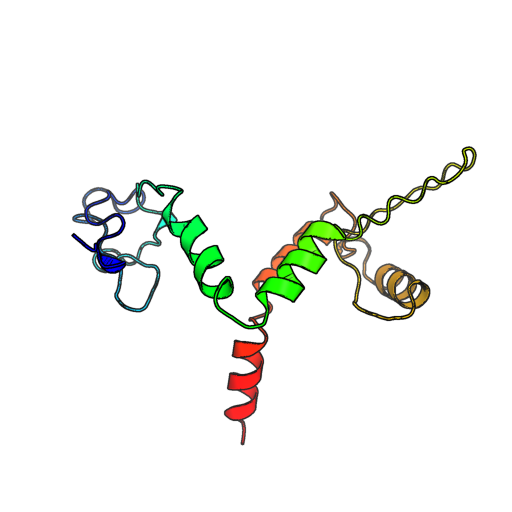6 109 TYR A CA 1
ATOM 853 C C . TYR A 1 109 ? 12.522 4.871 -17.668 1.00 89.06 109 TYR A C 1
ATOM 855 O O . TYR A 1 109 ? 11.714 5.791 -17.578 1.00 89.06 109 TYR A O 1
ATOM 863 N N . ILE 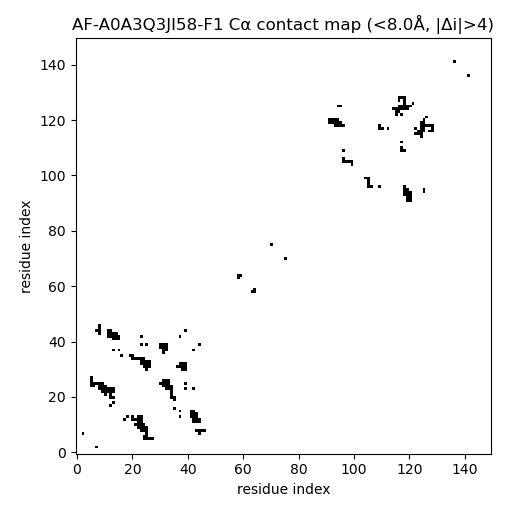A 1 110 ? 13.382 4.585 -16.686 1.00 90.69 110 ILE A N 1
ATOM 864 C CA . ILE A 1 110 ? 13.415 5.328 -15.419 1.00 90.69 110 ILE A CA 1
ATOM 865 C C . ILE A 1 110 ? 13.878 6.778 -15.634 1.00 90.69 110 ILE A C 1
ATOM 867 O O . ILE A 1 110 ? 13.332 7.686 -15.009 1.00 90.69 110 ILE A O 1
ATOM 871 N N . GLU A 1 111 ? 14.829 7.020 -16.541 1.00 90.06 111 GLU A N 1
ATOM 872 C CA . GLU A 1 111 ? 15.281 8.372 -16.907 1.00 90.06 111 GLU A CA 1
ATOM 873 C C . GLU A 1 111 ? 14.150 9.233 -17.493 1.00 90.06 111 GLU A C 1
ATOM 875 O O . GLU A 1 111 ? 14.085 10.431 -17.208 1.00 90.06 111 GLU A O 1
ATOM 880 N N . LEU A 1 112 ? 13.238 8.620 -18.257 1.00 92.81 112 LEU A N 1
ATOM 881 C CA . LEU A 1 112 ? 12.082 9.287 -18.867 1.00 92.81 112 LEU A CA 1
ATOM 882 C C . LEU A 1 112 ? 10.974 9.641 -17.864 1.00 92.81 112 LEU A C 1
ATOM 884 O O . LEU A 1 112 ? 10.097 10.445 -18.181 1.00 92.81 112 LEU A O 1
ATOM 888 N N . LEU A 1 113 ? 10.987 9.063 -16.660 1.00 89.31 113 LEU A N 1
ATOM 889 C CA . LEU A 1 113 ? 10.041 9.451 -15.618 1.00 89.31 113 LEU A CA 1
ATOM 890 C C . LEU A 1 113 ? 10.386 10.848 -15.076 1.00 89.31 113 LEU A C 1
ATOM 892 O O . LEU A 1 113 ? 11.575 11.174 -14.945 1.00 89.31 113 LEU A O 1
ATOM 896 N N . PRO A 1 114 ? 9.370 11.639 -14.671 1.00 92.25 114 PRO A N 1
ATOM 897 C CA . PRO A 1 114 ? 9.592 12.859 -13.903 1.00 92.25 114 PRO A CA 1
ATOM 898 C C . PRO A 1 114 ? 10.502 12.573 -12.701 1.00 92.25 114 PRO A C 1
ATOM 900 O O . PRO A 1 114 ? 10.287 11.544 -12.047 1.00 92.25 114 PRO A O 1
ATOM 903 N N . PRO A 1 115 ? 11.502 13.425 -12.402 1.00 88.75 115 PRO A N 1
ATOM 904 C CA . PRO A 1 115 ? 12.451 13.195 -11.311 1.00 88.75 115 PRO A CA 1
ATOM 905 C C . PRO A 1 115 ? 11.780 12.839 -9.978 1.00 88.75 115 PRO A C 1
ATOM 907 O O . PRO A 1 115 ? 12.238 11.934 -9.285 1.00 88.75 115 PRO A O 1
ATOM 910 N N . GLU A 1 116 ? 10.640 13.463 -9.684 1.00 89.56 116 GLU A N 1
ATOM 911 C CA . GLU A 1 116 ? 9.850 13.307 -8.455 1.00 89.56 116 GLU A CA 1
ATOM 912 C C . GLU A 1 116 ? 9.153 11.942 -8.366 1.00 89.56 116 GLU A C 1
ATOM 914 O O . GLU A 1 116 ? 8.690 11.539 -7.306 1.00 89.56 116 GLU A O 1
ATOM 919 N N . LYS A 1 117 ? 9.057 11.213 -9.482 1.00 90.50 117 LYS A N 1
ATOM 920 C CA . LYS A 1 117 ? 8.398 9.900 -9.582 1.00 90.50 117 LYS A CA 1
ATOM 921 C C . LYS A 1 117 ? 9.376 8.760 -9.835 1.00 90.50 117 LYS A C 1
ATOM 923 O O . LYS A 1 117 ? 8.950 7.614 -10.001 1.00 90.50 117 LYS A O 1
ATOM 928 N N . ARG A 1 118 ? 10.678 9.044 -9.895 1.00 92.75 118 ARG A N 1
ATOM 929 C CA . ARG A 1 118 ? 11.691 8.009 -10.102 1.00 92.75 118 ARG A CA 1
ATOM 930 C C . ARG A 1 118 ? 11.817 7.153 -8.842 1.00 92.75 118 ARG A C 1
ATOM 932 O O . ARG A 1 118 ? 11.937 7.700 -7.750 1.00 92.75 118 ARG A O 1
ATOM 939 N N . PRO A 1 119 ? 11.836 5.818 -8.958 1.00 91.06 119 PRO A N 1
ATOM 940 C CA . PRO A 1 119 ? 11.891 4.919 -7.810 1.00 91.06 119 PRO A CA 1
ATOM 941 C C . PRO A 1 119 ? 13.321 4.795 -7.258 1.00 91.06 119 PRO A C 1
ATOM 943 O O . PRO A 1 119 ? 13.860 3.697 -7.170 1.00 91.06 119 PRO A O 1
ATOM 946 N N . VAL A 1 120 ? 13.969 5.915 -6.934 1.00 90.38 120 VAL A N 1
ATOM 947 C CA . VAL A 1 120 ? 15.320 5.936 -6.355 1.00 90.38 120 VAL A CA 1
ATOM 948 C C . VAL A 1 120 ? 15.225 5.717 -4.849 1.00 90.38 120 VAL A C 1
ATOM 950 O O . VAL A 1 120 ? 14.434 6.386 -4.180 1.00 90.38 120 VAL A O 1
ATOM 953 N N . THR A 1 121 ? 16.028 4.804 -4.306 1.00 85.31 121 THR A N 1
ATOM 954 C CA . THR A 1 121 ? 16.007 4.456 -2.881 1.00 85.31 121 THR A CA 1
ATOM 955 C C . THR A 1 121 ? 16.141 5.702 -2.002 1.00 85.31 121 THR A C 1
ATOM 957 O O . THR A 1 121 ? 17.056 6.502 -2.179 1.00 85.31 121 THR A O 1
ATOM 960 N N . GLY A 1 122 ? 15.217 5.866 -1.052 1.00 83.88 122 GLY A N 1
ATOM 961 C CA . GLY A 1 122 ? 15.216 6.991 -0.108 1.00 83.88 122 GLY A CA 1
ATOM 962 C C . GLY A 1 122 ? 14.635 8.304 -0.647 1.00 83.88 122 GLY A C 1
ATOM 963 O O . GLY A 1 122 ? 14.647 9.296 0.074 1.00 83.88 122 GLY A O 1
ATOM 964 N N . THR A 1 123 ? 14.108 8.329 -1.876 1.00 90.25 123 THR A N 1
ATOM 965 C CA . THR A 1 123 ? 13.482 9.527 -2.468 1.00 90.25 123 THR A CA 1
ATOM 966 C C . THR A 1 123 ? 11.952 9.496 -2.403 1.00 90.25 123 THR A C 1
ATOM 968 O O . THR A 1 123 ? 11.337 8.439 -2.231 1.00 90.25 123 THR A O 1
ATOM 971 N N . GLU A 1 124 ? 11.320 10.658 -2.599 1.00 89.06 124 GLU A N 1
ATOM 972 C CA . GLU A 1 124 ? 9.858 10.787 -2.700 1.00 89.06 124 GLU A CA 1
ATOM 973 C C . GLU A 1 124 ? 9.275 9.912 -3.821 1.00 89.06 124 GLU A C 1
ATOM 975 O O . GLU A 1 124 ? 8.236 9.277 -3.639 1.00 89.06 124 GLU A O 1
ATOM 980 N N . GLY A 1 125 ? 9.982 9.774 -4.945 1.00 90.88 125 GLY A N 1
ATOM 981 C CA . GLY A 1 125 ? 9.528 8.952 -6.065 1.00 90.88 125 GLY A CA 1
ATOM 982 C C . GLY A 1 125 ? 9.463 7.457 -5.749 1.00 90.88 125 GLY A C 1
ATOM 983 O O . GLY A 1 125 ? 8.573 6.758 -6.244 1.00 90.88 125 GLY A O 1
ATOM 984 N N . ALA A 1 126 ? 10.320 6.958 -4.855 1.00 89.94 126 ALA A N 1
ATOM 985 C CA . ALA A 1 126 ? 10.204 5.597 -4.338 1.00 89.94 126 ALA A CA 1
ATOM 986 C C . ALA A 1 126 ? 8.976 5.425 -3.430 1.00 89.94 126 ALA A C 1
ATOM 988 O O . ALA A 1 126 ? 8.222 4.459 -3.583 1.00 89.94 126 ALA A O 1
ATOM 989 N N . ALA A 1 127 ? 8.702 6.394 -2.551 1.00 88.31 127 ALA A N 1
ATOM 990 C CA . ALA A 1 127 ? 7.486 6.391 -1.737 1.00 88.31 127 ALA A CA 1
ATOM 991 C C . ALA A 1 127 ? 6.215 6.456 -2.607 1.00 88.31 127 ALA A C 1
ATOM 993 O O . ALA A 1 127 ? 5.287 5.665 -2.407 1.00 88.31 127 ALA A O 1
ATOM 994 N N . TYR A 1 128 ? 6.209 7.313 -3.631 1.00 90.56 128 TYR A N 1
ATOM 995 C CA . TYR A 1 128 ? 5.137 7.404 -4.620 1.00 90.56 128 TYR A CA 1
ATOM 996 C C . TYR A 1 128 ? 4.912 6.067 -5.337 1.00 90.56 128 TYR A C 1
ATOM 998 O O . TYR A 1 128 ? 3.775 5.603 -5.470 1.00 90.56 128 TYR A O 1
ATOM 1006 N N . ARG A 1 129 ? 5.989 5.390 -5.757 1.00 89.31 129 ARG A N 1
ATOM 1007 C CA . ARG A 1 129 ? 5.897 4.079 -6.412 1.00 89.31 129 ARG A CA 1
ATOM 1008 C C . ARG A 1 129 ? 5.267 3.028 -5.499 1.00 89.31 129 ARG A C 1
ATOM 1010 O O . ARG A 1 129 ? 4.403 2.286 -5.975 1.00 89.31 129 ARG A O 1
ATOM 1017 N N . ARG A 1 130 ? 5.649 2.980 -4.216 1.00 86.81 130 ARG A N 1
ATOM 1018 C CA . ARG A 1 130 ? 5.040 2.080 -3.218 1.00 86.81 130 ARG A CA 1
ATOM 1019 C C . ARG A 1 130 ? 3.546 2.341 -3.053 1.00 86.81 130 ARG A C 1
ATOM 1021 O O . ARG A 1 130 ? 2.758 1.398 -3.065 1.00 86.81 130 ARG A O 1
ATOM 1028 N N . GLN A 1 131 ? 3.142 3.609 -2.989 1.00 88.25 131 GLN A N 1
ATOM 1029 C CA . GLN A 1 131 ? 1.729 3.983 -2.924 1.00 88.25 131 GLN A CA 1
ATOM 1030 C C . GLN A 1 131 ? 0.958 3.530 -4.176 1.00 88.25 131 GLN A C 1
ATOM 1032 O O . GLN A 1 131 ? -0.154 3.013 -4.065 1.00 88.25 131 GLN A O 1
ATOM 1037 N N . GLN A 1 132 ? 1.549 3.664 -5.371 1.00 85.69 132 GLN A N 1
ATOM 1038 C CA . GLN A 1 132 ? 0.932 3.165 -6.605 1.00 85.69 132 GLN A CA 1
ATOM 1039 C C . GLN A 1 132 ? 0.827 1.635 -6.624 1.00 85.69 132 GLN A C 1
ATOM 1041 O O . GLN A 1 132 ? -0.206 1.125 -7.047 1.00 85.69 132 GLN A O 1
ATOM 1046 N N . MET A 1 133 ? 1.836 0.902 -6.137 1.00 77.12 133 MET A N 1
ATOM 1047 C CA . MET A 1 133 ? 1.764 -0.564 -6.015 1.00 77.12 133 MET A CA 1
ATOM 1048 C C . MET A 1 133 ? 0.627 -1.002 -5.091 1.00 77.12 133 MET A C 1
ATOM 1050 O O . MET A 1 133 ? -0.102 -1.919 -5.438 1.00 77.12 133 MET A O 1
ATOM 1054 N N . ALA A 1 134 ? 0.418 -0.309 -3.967 1.00 76.25 134 ALA A N 1
ATOM 1055 C CA . ALA A 1 134 ? -0.698 -0.596 -3.062 1.00 76.25 134 ALA A CA 1
ATOM 1056 C C . ALA A 1 134 ? -2.076 -0.369 -3.713 1.00 76.25 134 ALA A C 1
ATOM 1058 O O . ALA A 1 134 ? -3.067 -0.973 -3.306 1.00 76.25 134 ALA A O 1
ATOM 1059 N N . ARG A 1 135 ? -2.146 0.498 -4.733 1.00 78.44 135 ARG A N 1
ATOM 1060 C CA . ARG A 1 135 ? -3.370 0.776 -5.497 1.00 78.44 135 ARG A CA 1
ATOM 1061 C C . ARG A 1 135 ? -3.566 -0.168 -6.683 1.00 78.44 135 ARG A C 1
ATOM 1063 O O . ARG A 1 135 ? -4.703 -0.376 -7.109 1.00 78.44 135 ARG A O 1
ATOM 1070 N N . GLN A 1 136 ? -2.483 -0.715 -7.231 1.00 71.50 136 GLN A N 1
ATOM 1071 C CA . GLN A 1 136 ? -2.537 -1.718 -8.287 1.00 71.50 136 GLN A CA 1
ATOM 1072 C C . GLN A 1 136 ? -3.050 -3.022 -7.672 1.00 71.50 136 GLN A C 1
ATOM 1074 O O . GLN A 1 136 ? -2.345 -3.721 -6.952 1.00 71.50 136 GLN A O 1
ATOM 1079 N N . LEU A 1 137 ? -4.339 -3.288 -7.901 1.00 62.50 137 LEU A N 1
ATOM 1080 C CA . LEU A 1 137 ? -5.007 -4.502 -7.444 1.00 62.50 137 LEU A CA 1
ATOM 1081 C C . LEU A 1 137 ? -4.207 -5.741 -7.895 1.00 62.50 137 LEU A C 1
ATOM 1083 O O . LEU A 1 137 ? -3.643 -5.714 -8.990 1.00 62.50 137 LEU A O 1
ATOM 1087 N N . PRO A 1 138 ? -4.184 -6.827 -7.101 1.00 67.69 138 PRO A N 1
ATOM 1088 C CA . PRO A 1 138 ? -3.501 -8.062 -7.478 1.00 67.69 138 PRO A CA 1
ATOM 1089 C C . PRO A 1 138 ? -3.948 -8.563 -8.856 1.00 67.69 138 PRO A C 1
ATOM 1091 O O . PRO A 1 138 ? -5.106 -8.371 -9.234 1.00 67.69 138 PRO A O 1
ATOM 1094 N N . GLU A 1 139 ? -3.074 -9.264 -9.580 1.00 60.94 139 GLU A N 1
ATOM 1095 C CA . GLU A 1 139 ? -3.380 -9.820 -10.913 1.00 60.94 139 GLU A CA 1
ATOM 1096 C C . GLU A 1 139 ? -4.674 -10.651 -10.917 1.00 60.94 139 GLU A C 1
ATOM 1098 O O . GLU A 1 139 ? -5.519 -10.492 -11.798 1.00 60.94 139 GLU A O 1
ATOM 1103 N N . THR A 1 140 ? -4.911 -11.415 -9.847 1.00 60.91 140 THR A N 1
ATOM 1104 C CA . THR A 1 140 ? -6.129 -12.219 -9.634 1.00 60.91 140 THR A CA 1
ATOM 1105 C C . THR A 1 140 ? -7.421 -11.397 -9.578 1.00 60.91 140 THR A C 1
ATOM 1107 O O . THR A 1 140 ? -8.513 -11.917 -9.811 1.00 60.91 140 THR A O 1
ATOM 1110 N N . VAL A 1 141 ? -7.324 -10.107 -9.257 1.00 60.81 141 VAL A N 1
ATOM 1111 C CA . VAL A 1 141 ? -8.443 -9.158 -9.233 1.00 60.81 141 VAL A CA 1
ATOM 1112 C C . VAL A 1 141 ? -8.593 -8.458 -10.590 1.00 60.81 141 VAL A C 1
ATOM 1114 O O . VAL A 1 141 ? -9.711 -8.116 -10.980 1.00 60.81 141 VAL A O 1
ATOM 1117 N N . ILE A 1 142 ? -7.499 -8.280 -11.337 1.00 58.84 142 ILE A N 1
ATOM 1118 C CA . ILE A 1 142 ? -7.506 -7.715 -12.695 1.00 58.84 142 ILE A CA 1
ATOM 1119 C C . ILE A 1 142 ? -8.164 -8.689 -13.685 1.00 58.84 142 ILE A C 1
ATOM 1121 O O . ILE A 1 142 ? -9.008 -8.267 -14.477 1.00 58.84 142 ILE A O 1
ATOM 1125 N N . GLU A 1 143 ? -7.848 -9.985 -13.617 1.00 55.78 143 GLU A N 1
ATOM 1126 C CA . GLU A 1 143 ? -8.447 -11.009 -14.491 1.00 55.78 143 GLU A CA 1
ATOM 1127 C C . GLU A 1 143 ? -9.966 -11.116 -14.310 1.00 55.78 143 GLU A C 1
ATOM 1129 O O . GLU A 1 143 ? -10.718 -11.127 -15.286 1.00 55.78 143 GLU A O 1
ATOM 1134 N N . LYS A 1 144 ? -10.441 -11.080 -13.059 1.00 54.94 144 LYS A N 1
ATOM 1135 C CA . LYS A 1 144 ? -11.878 -11.124 -12.745 1.00 54.94 144 LYS A CA 1
ATOM 1136 C C . LYS A 1 144 ? -12.653 -9.936 -13.313 1.00 54.94 144 LYS A C 1
ATOM 1138 O O . LYS A 1 144 ? -13.801 -10.104 -13.712 1.00 54.94 144 LYS A O 1
ATOM 1143 N N . LYS A 1 145 ? -12.035 -8.751 -13.387 1.00 53.66 145 LYS A N 1
ATOM 1144 C CA . LYS A 1 145 ? -12.661 -7.572 -14.005 1.00 53.66 145 LYS A CA 1
ATOM 1145 C C . LYS A 1 145 ? -12.732 -7.671 -15.526 1.00 53.66 145 LYS A C 1
ATOM 1147 O O . LYS A 1 145 ? -13.716 -7.218 -16.091 1.00 53.66 145 LYS A O 1
ATOM 1152 N N . LYS A 1 146 ? -11.741 -8.277 -16.187 1.00 54.50 146 LYS A N 1
ATOM 1153 C CA . LYS A 1 146 ? -11.797 -8.513 -17.641 1.00 54.50 146 LYS A CA 1
ATOM 1154 C C . LYS A 1 146 ? -12.871 -9.534 -18.014 1.00 54.50 146 LYS A C 1
ATOM 1156 O O . LYS A 1 146 ? -13.522 -9.371 -19.037 1.00 54.50 146 LYS A O 1
ATOM 1161 N N . SER A 1 147 ? -13.099 -10.531 -17.158 1.00 54.53 147 SER A N 1
ATOM 1162 C CA . SER A 1 147 ? -14.124 -11.555 -17.389 1.00 54.53 147 SER A CA 1
ATOM 1163 C C . SER A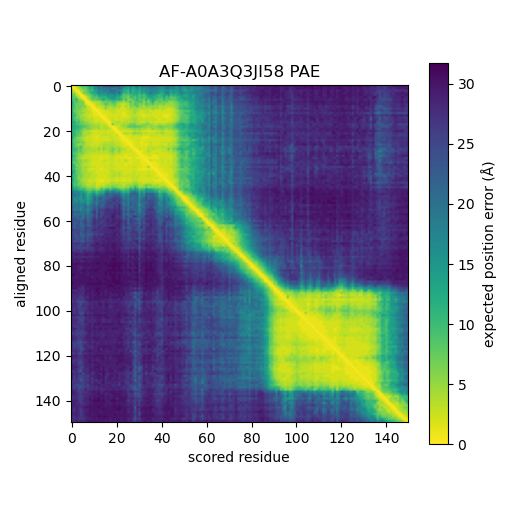 1 147 ? -15.566 -11.044 -17.283 1.00 54.53 147 SER A C 1
ATOM 1165 O O . SER A 1 147 ? -16.466 -11.747 -17.720 1.00 54.53 147 SER A O 1
ATOM 1167 N N . GLN A 1 148 ? -15.803 -9.869 -16.691 1.00 51.91 148 GLN A N 1
ATOM 1168 C CA . GLN A 1 148 ? -17.145 -9.282 -16.535 1.00 51.91 148 GLN A CA 1
ATOM 1169 C C . GLN A 1 148 ? -17.514 -8.284 -17.646 1.00 51.91 148 GLN A C 1
ATOM 1171 O O . GLN A 1 148 ? -18.575 -7.672 -17.582 1.00 51.91 148 GLN A O 1
ATOM 1176 N N . ILE A 1 149 ? -16.638 -8.084 -18.638 1.00 49.97 149 ILE A N 1
ATOM 1177 C CA . ILE A 1 149 ? -16.853 -7.150 -19.761 1.00 49.97 149 ILE A CA 1
ATOM 1178 C C . ILE A 1 149 ? -17.185 -7.919 -21.063 1.00 49.97 149 ILE A C 1
ATOM 1180 O O . ILE A 1 149 ? -17.215 -7.338 -22.142 1.00 49.97 149 ILE A O 1
ATOM 1184 N N . HIS A 1 150 ? -17.479 -9.217 -20.969 1.00 43.19 150 HIS A N 1
ATOM 1185 C CA . HIS A 1 150 ? -17.999 -10.033 -22.067 1.00 43.19 150 HIS A CA 1
ATOM 1186 C C . HIS A 1 150 ? -19.302 -10.713 -21.665 1.00 43.19 150 HIS A C 1
ATOM 1188 O O . HIS A 1 150 ? -19.365 -11.206 -20.516 1.00 43.19 150 HIS A O 1
#

pLDDT: mean 71.57, std 17.78, range [40.25, 92.81]

Radius of gyration: 22.71 Å; Cα contacts (8 Å, |Δi|>4): 138; chains: 1; bounding box: 58×45×47 Å

Sequence (150 aa):
QMTLGHEFGAGAACLKCKDKCEGFELHFWRKICRNCKCGLTEHDVAMNSEEDKKVGKLFEDTKYTRLIAKLKTDGIPTNLVPVPKDVPLKSVTYEWAPPVANKHLAVRYIELLPPEKRPVTGTEGAAYRRQQMARQLPETVIEKKKSQIH

Mean predicted aligned error: 20.04 Å

Organism: Monopterus albus (NCBI:txid43700)

Solvent-accessible surface area (backbone atoms only — not comparable to full-atom values): 9306 Å² total; per-residue (Å²): 133,87,81,57,84,56,61,62,46,52,56,19,50,27,78,80,54,43,90,74,26,94,24,32,36,49,35,96,88,47,82,24,24,66,71,66,63,43,44,60,88,41,28,68,49,82,80,68,78,68,61,70,58,50,66,61,52,74,51,60,83,42,95,50,37,68,55,53,48,47,51,65,72,68,45,76,84,74,84,78,72,92,74,82,87,91,71,96,68,83,78,80,53,61,74,62,74,68,98,55,95,50,63,67,57,39,52,53,54,51,69,71,40,58,79,70,58,28,30,33,64,96,38,67,5,28,56,52,48,54,55,49,53,75,66,54,68,56,68,79,56,53,54,57,55,59,64,70,76,110